Protein AF-A0A093Y1Y2-F1 (afdb_monomer)

Foldseek 3Di:
DDDPLVVLLVVLVVCLVPPVPVSLVSLVVLLVPLDDQPDPVSVVSVLSSLLVNLLSCLVVLVLVVLLVSLVVCLVSLLSYDLVSSLVSSVSSLVSCVSRPPCLVVSLVSLVVQLVSCVVSVVVVSNLVSLLVNLVSCVVVVVNVSSVVSLVVSLVVCVVVVPVVSNVSSVVD

Sequence (172 aa):
MAPVDSDRIIEAEKLVKTEPRKAEALYKDILSKTPSATNDAAVREFETALVKLGELYRDEQKTDELVNLITTSRTVLSSFAKAKTAKLVRSLLDLFHKIPNTTDTQISVTKSCIEWATSERRSFLRQNLETRLVALHMAKQSYYDALTLINSLLRELKRLDDKLVLVEVQLL

Solvent-accessible surface area (backbone atoms only — not comparable to full-atom values): 9585 Å² total; per-residue (Å²): 143,83,63,76,69,64,54,50,55,54,51,27,60,61,25,51,82,77,40,49,71,60,19,50,52,48,36,50,54,55,60,68,56,73,55,57,78,86,38,68,65,48,45,54,49,44,53,51,40,52,50,52,49,44,50,51,28,44,76,70,60,37,60,69,60,42,52,51,48,58,59,61,45,47,68,63,45,67,67,42,59,69,69,62,38,45,54,49,54,49,54,59,58,56,48,49,75,80,36,83,94,38,65,68,57,51,48,54,53,40,52,56,49,32,54,51,25,55,76,70,70,34,62,70,51,25,51,55,40,48,55,51,45,32,55,51,24,51,76,67,66,38,53,69,63,21,52,55,50,47,58,54,49,55,60,54,34,66,74,69,68,45,63,66,62,47,51,57,60,71,76,107

Mean predicted aligned error: 6.96 Å

Nearest PDB structures (foldseek):
  3txn-assembly1_A  TM=9.443E-01  e=1.035E-07  Drosophila melanogaster
  8amz-assembly1_Q  TM=8.229E-01  e=1.141E-07  Spinacia oleracea
  5ln3-assembly1_Q  TM=7.959E-01  e=4.771E-08  Homo sapiens
  6epc-assembly1_Q  TM=7.194E-01  e=9.817E-06  Rattus norvegicus
  3sf4-assembly1_A  TM=4.069E-01  e=1.272E-02  Homo sapiens

Structure (mmCI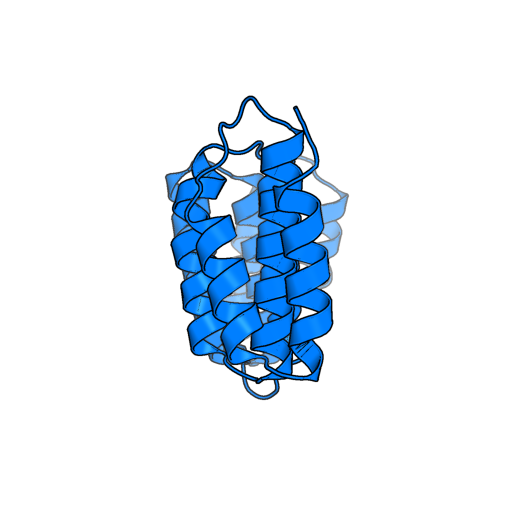F, N/CA/C/O backbone):
data_AF-A0A093Y1Y2-F1
#
_entry.id   AF-A0A093Y1Y2-F1
#
loop_
_atom_site.group_PDB
_atom_site.id
_atom_site.type_symbol
_atom_site.label_atom_id
_atom_site.label_alt_id
_atom_site.label_comp_id
_atom_site.label_asym_id
_atom_site.label_entity_id
_atom_site.label_seq_id
_atom_site.pdbx_PDB_ins_code
_atom_site.Cartn_x
_atom_site.Cartn_y
_atom_site.Cartn_z
_atom_site.occupancy
_atom_site.B_iso_or_equiv
_atom_site.auth_seq_id
_atom_site.auth_comp_id
_atom_site.auth_asym_id
_atom_site.auth_atom_id
_atom_site.pdbx_PDB_model_num
ATOM 1 N N . MET A 1 1 ? -9.334 27.771 12.808 1.00 35.66 1 MET A N 1
ATOM 2 C CA . MET A 1 1 ? -10.445 26.817 13.013 1.00 35.66 1 MET A CA 1
ATOM 3 C C . MET A 1 1 ? -9.890 25.404 12.884 1.00 35.66 1 MET A C 1
ATOM 5 O O . MET A 1 1 ? -9.822 24.887 11.784 1.00 35.66 1 MET A O 1
ATOM 9 N N . ALA A 1 2 ? -9.406 24.836 13.985 1.00 48.09 2 ALA A N 1
ATOM 10 C CA . ALA A 1 2 ? -9.042 23.424 14.148 1.00 48.09 2 ALA A CA 1
ATOM 11 C C . ALA A 1 2 ? -9.197 23.160 15.655 1.00 48.09 2 ALA A C 1
ATOM 13 O O . ALA A 1 2 ? -8.573 23.904 16.418 1.00 48.09 2 ALA A O 1
ATOM 14 N N . PRO A 1 3 ? -10.168 22.326 16.092 1.00 50.59 3 PRO A N 1
ATOM 15 C CA . PRO A 1 3 ? -9.830 20.948 16.488 1.00 50.59 3 PRO A CA 1
ATOM 16 C C . PRO A 1 3 ? -10.969 19.897 16.379 1.00 50.59 3 PRO A C 1
ATOM 18 O O . PRO A 1 3 ? -10.823 18.798 16.898 1.00 50.59 3 PRO A O 1
ATOM 21 N N . VAL A 1 4 ? -12.104 20.185 15.727 1.00 53.16 4 VAL A N 1
ATOM 22 C CA . VAL A 1 4 ? -13.319 19.341 15.851 1.00 53.16 4 VAL A CA 1
ATOM 23 C C . VAL A 1 4 ? -13.141 17.914 15.306 1.00 53.16 4 VAL A C 1
ATOM 25 O O . VAL A 1 4 ? -13.674 16.971 15.884 1.00 53.16 4 VAL A O 1
ATOM 28 N N . ASP A 1 5 ? -12.391 17.724 14.217 1.00 56.88 5 ASP A N 1
ATOM 29 C CA . ASP A 1 5 ? -12.219 16.397 13.607 1.00 56.88 5 ASP A CA 1
ATOM 30 C C . ASP A 1 5 ? -11.084 15.573 14.267 1.00 56.88 5 ASP A C 1
ATOM 32 O O . ASP A 1 5 ? -11.154 14.343 14.289 1.00 56.88 5 ASP A O 1
ATOM 36 N N . SER A 1 6 ? -10.106 16.215 14.924 1.00 63.97 6 SER A N 1
ATOM 37 C CA . SER A 1 6 ? -9.093 15.529 15.750 1.00 63.97 6 SER A CA 1
ATOM 38 C C . SER A 1 6 ? -9.716 14.884 16.994 1.00 63.97 6 SER A C 1
ATOM 40 O O . SER A 1 6 ? -9.355 13.765 17.361 1.00 63.97 6 SER A O 1
ATOM 42 N N . ASP A 1 7 ? -10.692 15.552 17.615 1.00 67.88 7 ASP A N 1
ATOM 43 C CA . ASP A 1 7 ? -11.436 15.003 18.753 1.00 67.88 7 ASP A CA 1
ATOM 44 C C . ASP A 1 7 ? -12.264 13.770 18.351 1.00 67.88 7 ASP A C 1
ATOM 46 O O . ASP A 1 7 ? -12.346 12.803 19.112 1.00 67.88 7 ASP A O 1
ATOM 50 N N . ARG A 1 8 ? -12.789 13.741 17.116 1.00 71.31 8 ARG A N 1
ATOM 51 C CA . ARG A 1 8 ? -13.536 12.592 16.573 1.00 71.31 8 ARG A CA 1
ATOM 52 C C . ARG A 1 8 ? -12.664 11.353 16.369 1.00 71.31 8 ARG A C 1
ATOM 54 O O . ARG A 1 8 ? -13.140 10.243 16.591 1.00 71.31 8 ARG A O 1
ATOM 61 N N . ILE A 1 9 ? -11.394 11.511 15.980 1.00 74.00 9 ILE A N 1
ATOM 62 C CA . ILE A 1 9 ? -10.452 10.380 15.863 1.00 74.00 9 ILE A CA 1
ATOM 63 C C . ILE A 1 9 ? -10.177 9.771 17.244 1.00 74.00 9 ILE A C 1
ATOM 65 O O . ILE A 1 9 ? -10.162 8.547 17.379 1.00 74.00 9 ILE A O 1
ATOM 69 N N . ILE A 1 10 ? -10.006 10.615 18.266 1.00 75.06 10 ILE A N 1
ATOM 70 C CA . ILE A 1 10 ? -9.775 10.187 19.654 1.00 75.06 10 ILE A CA 1
ATOM 71 C C . ILE A 1 10 ? -11.025 9.505 20.228 1.00 75.06 10 ILE A C 1
ATOM 73 O O . ILE A 1 10 ? -10.923 8.502 20.935 1.00 75.06 10 ILE A O 1
ATOM 77 N N . GLU A 1 11 ? -12.215 10.029 19.931 1.00 73.56 11 GLU A N 1
ATOM 78 C CA . GLU A 1 11 ? -13.487 9.420 20.325 1.00 73.56 11 GLU A CA 1
ATOM 79 C C . GLU A 1 11 ? -13.685 8.055 19.656 1.00 73.56 11 GLU A C 1
ATOM 81 O O . GLU A 1 11 ? -13.973 7.072 20.341 1.00 73.56 11 GLU A O 1
ATOM 86 N N . ALA A 1 12 ? -13.430 7.962 18.348 1.00 74.62 12 ALA A N 1
ATOM 87 C CA . ALA A 1 12 ? -13.464 6.698 17.624 1.00 74.62 12 ALA A CA 1
ATOM 88 C C . ALA A 1 12 ? -12.466 5.687 18.212 1.00 74.62 12 ALA A C 1
ATOM 90 O O . ALA A 1 12 ? -12.834 4.537 18.429 1.00 74.62 12 ALA A O 1
ATOM 91 N N . GLU A 1 13 ? -11.249 6.110 18.571 1.00 73.56 13 GLU A N 1
ATOM 92 C CA . GLU A 1 13 ? -10.22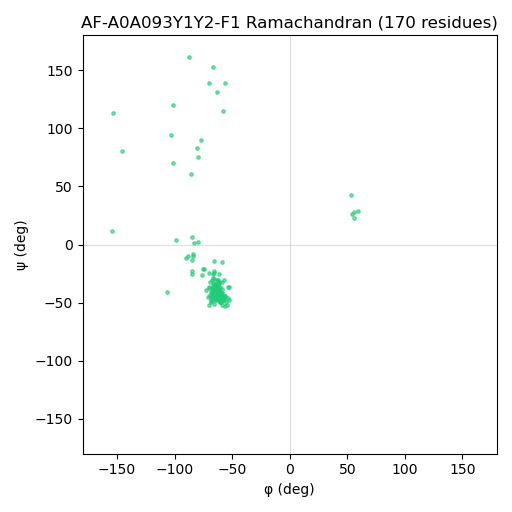4 5.237 19.159 1.00 73.56 13 GLU A CA 1
ATOM 93 C C . GLU A 1 13 ? -10.620 4.696 20.542 1.00 73.56 13 GLU A C 1
ATOM 95 O O . GLU A 1 13 ? -10.354 3.535 20.862 1.00 73.56 13 GLU A O 1
ATOM 100 N N . LYS A 1 14 ? -11.324 5.493 21.355 1.00 75.25 14 LYS A N 1
ATOM 101 C CA . LYS A 1 14 ? -11.910 5.012 22.619 1.00 75.25 14 LYS A CA 1
ATOM 102 C C . LYS A 1 14 ? -13.006 3.978 22.368 1.00 75.25 14 LYS A C 1
ATOM 104 O O . LYS A 1 14 ? -13.095 2.995 23.105 1.00 75.25 14 LYS A O 1
ATOM 109 N N . LEU A 1 15 ? -13.804 4.184 21.321 1.00 76.00 15 LEU A N 1
ATOM 110 C CA . LEU A 1 15 ? -14.897 3.295 20.935 1.00 76.00 15 LEU A CA 1
ATOM 111 C C . LEU A 1 15 ? -14.418 1.998 20.276 1.00 76.00 15 LEU A C 1
ATOM 113 O O . LEU A 1 15 ? -15.145 1.017 20.338 1.00 76.00 15 LEU A O 1
ATOM 117 N N . VAL A 1 16 ? -13.198 1.928 19.730 1.00 75.88 16 VAL A N 1
ATOM 118 C CA . VAL A 1 16 ? -12.641 0.679 19.163 1.00 75.88 16 VAL A CA 1
ATOM 119 C C . VAL A 1 16 ? -12.705 -0.482 20.164 1.00 75.88 16 VAL A C 1
ATOM 121 O O . VAL A 1 16 ? -12.974 -1.615 19.775 1.00 75.88 16 VAL A O 1
ATOM 124 N N . LYS A 1 17 ? -12.500 -0.213 21.461 1.00 72.19 17 LYS A N 1
ATOM 125 C CA . LYS A 1 17 ? -12.491 -1.251 22.507 1.00 72.19 17 LYS A CA 1
ATOM 126 C C . LYS A 1 17 ? -13.873 -1.608 23.053 1.00 72.19 17 LYS A C 1
ATOM 128 O O . LYS A 1 17 ? -14.037 -2.698 23.591 1.00 72.19 17 LYS A O 1
ATOM 133 N N . THR A 1 18 ? -14.836 -0.695 22.977 1.00 74.31 18 THR A N 1
ATOM 134 C CA . THR A 1 18 ? -16.166 -0.863 23.584 1.00 74.31 18 THR A CA 1
ATOM 135 C C . THR A 1 18 ? -17.247 -1.144 22.545 1.00 74.31 18 THR A C 1
ATOM 137 O O . THR A 1 18 ? -18.093 -2.004 22.766 1.00 74.31 18 THR A O 1
ATOM 140 N N . GLU A 1 19 ? -17.208 -0.456 21.404 1.00 80.12 19 GLU A N 1
ATOM 141 C CA . GLU A 1 19 ? -18.191 -0.524 20.323 1.00 80.12 19 GLU A CA 1
ATOM 142 C C . GLU A 1 19 ? -17.532 -0.351 18.933 1.00 80.12 19 GLU A C 1
ATOM 144 O O . GLU A 1 19 ? -17.617 0.722 18.317 1.00 80.12 19 GLU A O 1
ATOM 149 N N . PRO A 1 20 ? -16.919 -1.412 18.374 1.00 76.19 20 PRO A N 1
ATOM 150 C CA . PRO A 1 20 ? -16.141 -1.316 17.137 1.00 76.19 20 PRO A CA 1
ATOM 151 C C . PRO A 1 20 ? -16.977 -0.873 15.925 1.00 76.19 20 PRO A C 1
ATOM 153 O O . PRO A 1 20 ? -16.491 -0.134 15.075 1.00 76.19 20 PRO A O 1
ATOM 156 N N . ARG A 1 21 ? -18.274 -1.209 15.875 1.00 79.88 21 ARG A N 1
ATOM 157 C CA . ARG A 1 21 ? -19.183 -0.769 14.797 1.00 79.88 21 ARG A CA 1
ATOM 158 C C . ARG A 1 21 ? -19.427 0.743 14.784 1.00 79.88 21 ARG A C 1
ATOM 160 O O . ARG A 1 21 ? -19.559 1.327 13.711 1.00 79.88 21 ARG A O 1
ATOM 167 N N . LYS A 1 22 ? -19.495 1.385 15.957 1.00 80.31 22 LYS A N 1
ATOM 168 C CA . LYS A 1 22 ? -19.636 2.849 16.042 1.00 80.31 22 LYS A CA 1
ATOM 169 C C . LYS A 1 22 ? -18.332 3.539 15.652 1.00 80.31 22 LYS A C 1
ATOM 171 O O . LYS A 1 22 ? -18.376 4.532 14.932 1.00 80.31 22 LYS A O 1
ATOM 176 N N . ALA A 1 23 ? -17.189 2.983 16.061 1.00 79.75 23 ALA A N 1
ATOM 177 C CA . ALA A 1 23 ? -15.879 3.463 15.626 1.00 79.75 23 ALA A CA 1
ATOM 178 C C . ALA A 1 23 ? -15.721 3.364 14.096 1.00 79.75 23 ALA A C 1
ATOM 180 O O . ALA A 1 23 ? -15.302 4.328 13.461 1.00 79.75 23 ALA A O 1
ATOM 181 N N . GLU A 1 24 ? -16.140 2.247 13.492 1.00 83.75 24 GLU A N 1
ATOM 182 C CA . GLU A 1 24 ? -16.145 2.053 12.036 1.00 83.75 24 GLU A CA 1
ATOM 183 C C . GLU A 1 24 ? -16.964 3.138 11.317 1.00 83.75 24 GLU A C 1
ATOM 185 O O . GLU A 1 24 ? -16.483 3.754 10.364 1.00 83.75 24 GLU A O 1
ATOM 190 N N . ALA A 1 25 ? -18.181 3.415 11.799 1.00 83.56 25 ALA A N 1
ATOM 191 C CA . ALA A 1 25 ? -19.052 4.441 11.229 1.00 83.56 25 ALA A CA 1
ATOM 192 C C . ALA A 1 25 ? -18.445 5.850 11.336 1.00 83.56 25 ALA A C 1
ATOM 194 O O . ALA A 1 25 ? -18.506 6.613 10.374 1.00 83.56 25 ALA A O 1
ATOM 195 N N . LEU A 1 26 ? -17.813 6.180 12.468 1.00 81.81 26 LEU A N 1
ATOM 196 C CA . LEU A 1 26 ? -17.129 7.462 12.661 1.00 81.81 26 LEU A CA 1
ATOM 197 C C . LEU A 1 26 ? -15.928 7.618 11.725 1.00 81.81 26 LEU A C 1
ATOM 199 O O . LEU A 1 26 ? -15.766 8.671 11.110 1.00 81.81 26 LEU A O 1
ATOM 203 N N . TYR A 1 27 ? -15.109 6.577 11.559 1.00 83.38 27 TYR A N 1
ATOM 204 C CA . TYR A 1 27 ? -14.004 6.630 10.603 1.00 83.38 27 TYR A CA 1
ATOM 205 C C . TYR A 1 27 ? -14.505 6.753 9.163 1.00 83.38 27 TYR A C 1
ATOM 207 O O . TYR A 1 27 ? -13.953 7.542 8.400 1.00 83.38 27 TYR A O 1
ATOM 215 N N . LYS A 1 28 ? -15.576 6.042 8.789 1.00 84.12 28 LYS A N 1
ATOM 216 C CA . LYS A 1 28 ? -16.212 6.197 7.470 1.00 84.12 28 LYS A CA 1
ATOM 217 C C . LYS A 1 28 ? -16.754 7.616 7.252 1.00 84.12 28 LYS A C 1
ATOM 219 O O . LYS A 1 28 ? -16.567 8.152 6.162 1.00 84.12 28 LYS A O 1
ATOM 224 N N . ASP A 1 29 ? -17.345 8.247 8.271 1.00 83.19 29 ASP A N 1
ATOM 225 C CA . ASP A 1 29 ? -17.793 9.650 8.207 1.00 83.19 29 ASP A CA 1
ATOM 226 C C . ASP A 1 29 ? -16.615 10.599 7.952 1.00 83.19 29 ASP A C 1
ATOM 228 O O . ASP A 1 29 ? -16.671 11.433 7.048 1.00 83.19 29 ASP A O 1
ATOM 232 N N . ILE A 1 30 ? -15.503 10.420 8.671 1.00 81.00 30 ILE A N 1
ATOM 233 C CA . ILE A 1 30 ? -14.288 11.227 8.479 1.00 81.00 30 ILE A CA 1
ATOM 234 C C . ILE A 1 30 ? -13.720 11.029 7.067 1.00 81.00 30 ILE A C 1
ATOM 236 O O . ILE A 1 30 ? -13.380 12.003 6.402 1.00 81.00 30 ILE A O 1
ATOM 240 N N . LEU A 1 31 ? -13.664 9.788 6.576 1.00 82.00 31 LEU A N 1
ATOM 241 C CA . LEU A 1 31 ? -13.150 9.477 5.238 1.00 82.00 31 LEU A CA 1
ATOM 242 C C . LEU A 1 31 ? -14.073 9.955 4.107 1.00 82.00 31 LEU A C 1
ATOM 244 O O . LEU A 1 31 ? -13.600 10.192 2.997 1.00 82.00 31 LEU A O 1
ATOM 248 N N . SER A 1 32 ? -15.373 10.123 4.368 1.00 78.88 32 SER A N 1
ATOM 249 C CA . SER A 1 32 ? -16.320 10.673 3.388 1.00 78.88 32 SER A CA 1
ATOM 250 C C . SER A 1 32 ? -16.033 12.145 3.066 1.00 78.88 32 SER A C 1
ATOM 252 O O . SER A 1 32 ? -16.262 12.606 1.944 1.00 78.88 32 SER A O 1
ATOM 254 N N . LYS A 1 33 ? -15.453 12.879 4.023 1.00 77.00 33 LYS A N 1
ATOM 255 C CA . LYS A 1 33 ? -14.984 14.246 3.821 1.00 77.00 33 LYS A CA 1
ATOM 256 C C . LYS A 1 33 ? -13.661 14.192 3.063 1.00 77.00 33 LYS A C 1
ATOM 258 O O . LYS A 1 33 ? -12.591 14.125 3.658 1.00 77.00 33 LYS A O 1
ATOM 263 N N . THR A 1 34 ? -13.731 14.213 1.732 1.00 69.19 34 THR A N 1
ATOM 264 C CA . THR A 1 34 ? -12.528 14.263 0.887 1.00 69.19 34 THR A CA 1
ATOM 265 C C . THR A 1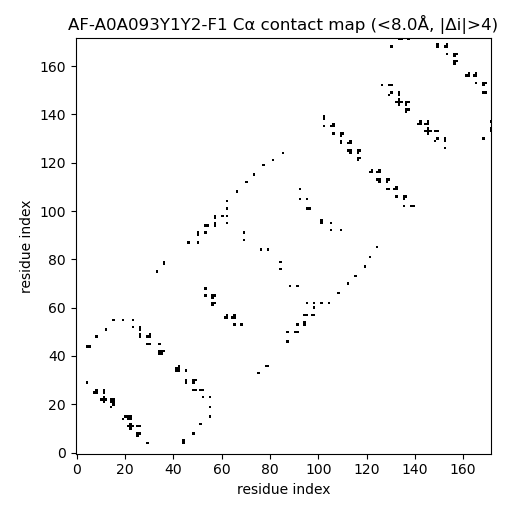 34 ? -11.720 15.516 1.247 1.00 69.19 34 THR A C 1
ATOM 267 O O . THR A 1 34 ? -12.217 16.630 1.049 1.00 69.19 34 THR A O 1
ATOM 270 N N . PRO A 1 35 ? -10.498 15.382 1.790 1.00 74.25 35 PRO A N 1
ATOM 271 C CA . PRO A 1 35 ? -9.705 16.542 2.154 1.00 74.25 35 PRO A CA 1
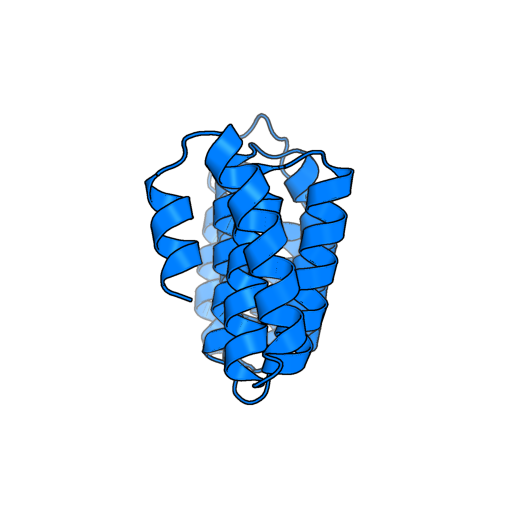ATOM 272 C C . PRO A 1 35 ? -9.240 17.258 0.886 1.00 74.25 35 PRO A C 1
ATOM 274 O O . PRO A 1 35 ? -8.818 16.632 -0.088 1.00 74.25 35 PRO A O 1
ATOM 277 N N . SER A 1 36 ? -9.277 18.590 0.904 1.00 69.81 36 SER A N 1
ATOM 278 C CA . SER A 1 36 ? -8.600 19.370 -0.132 1.00 69.81 36 SER A CA 1
ATOM 279 C C . SER A 1 36 ? -7.098 19.102 -0.048 1.00 69.81 36 SER A C 1
ATOM 281 O O . SER A 1 36 ? -6.511 19.239 1.027 1.00 69.81 36 SER A O 1
ATOM 283 N N . ALA A 1 37 ? -6.460 18.794 -1.180 1.00 65.69 37 ALA A N 1
ATOM 284 C CA . ALA A 1 37 ? -5.019 18.528 -1.260 1.00 65.69 37 ALA A CA 1
ATOM 285 C C . ALA A 1 37 ? -4.141 19.703 -0.770 1.00 65.69 37 ALA A C 1
ATOM 287 O O . ALA A 1 37 ? -2.952 19.525 -0.517 1.00 65.69 37 ALA A O 1
ATOM 288 N N . THR A 1 38 ? -4.722 20.898 -0.622 1.00 66.81 38 THR A N 1
ATOM 289 C CA . THR A 1 38 ? -4.069 22.109 -0.102 1.00 66.81 38 THR A CA 1
ATOM 290 C C . THR A 1 38 ? -4.075 22.222 1.425 1.00 66.81 38 THR A C 1
ATOM 292 O O . THR A 1 38 ? -3.354 23.055 1.969 1.00 66.81 38 THR A O 1
ATOM 295 N N . ASN A 1 39 ? -4.871 21.412 2.131 1.00 79.44 39 ASN A N 1
ATOM 296 C CA . ASN A 1 39 ? -4.959 21.445 3.587 1.00 79.44 39 ASN A CA 1
ATOM 297 C C . ASN A 1 39 ? -4.174 20.279 4.200 1.00 79.44 39 ASN A C 1
ATOM 299 O O . ASN A 1 39 ? -4.699 19.181 4.387 1.00 79.44 39 ASN A O 1
ATOM 303 N N . ASP A 1 40 ? -2.915 20.538 4.552 1.00 78.56 40 ASP A N 1
ATOM 304 C CA . ASP A 1 40 ? -2.024 19.541 5.154 1.00 78.56 40 ASP A CA 1
ATOM 305 C C . ASP A 1 40 ? -2.575 18.931 6.454 1.00 78.56 40 ASP A C 1
ATOM 307 O O . ASP A 1 40 ? -2.294 17.766 6.737 1.00 78.56 40 ASP A O 1
ATOM 311 N N . ALA A 1 41 ? -3.361 19.681 7.236 1.00 80.62 41 ALA A N 1
ATOM 312 C CA . ALA A 1 41 ? -3.990 19.158 8.448 1.00 80.62 41 ALA A CA 1
ATOM 313 C C . ALA A 1 41 ? -5.068 18.123 8.100 1.00 80.62 41 ALA A C 1
ATOM 315 O O . ALA A 1 41 ? -5.011 16.999 8.591 1.00 80.62 41 ALA A O 1
ATOM 316 N N . ALA A 1 42 ? -5.960 18.451 7.163 1.00 80.00 42 ALA A N 1
ATOM 317 C CA . ALA A 1 42 ? -7.010 17.537 6.712 1.00 80.00 42 ALA A CA 1
ATOM 318 C C . ALA A 1 42 ? -6.439 16.281 6.027 1.00 80.00 42 ALA A C 1
ATOM 320 O O . ALA A 1 42 ? -6.963 15.184 6.194 1.00 80.00 42 ALA A O 1
ATOM 321 N N . VAL A 1 43 ? -5.326 16.414 5.292 1.00 82.38 43 VAL A N 1
ATOM 322 C CA . VAL A 1 43 ? -4.610 15.265 4.712 1.00 82.38 43 VAL A CA 1
ATOM 323 C C . VAL A 1 43 ? -4.062 14.346 5.808 1.00 82.38 43 VAL A C 1
ATOM 325 O O . VAL A 1 43 ? -4.247 13.136 5.725 1.00 82.38 43 VAL A O 1
ATOM 328 N N . ARG A 1 44 ? -3.426 14.893 6.854 1.00 83.38 44 ARG A N 1
ATOM 329 C CA . ARG A 1 44 ? -2.909 14.094 7.984 1.00 83.38 44 ARG A CA 1
ATOM 330 C C . ARG A 1 44 ? -4.024 13.424 8.785 1.00 83.38 44 ARG A C 1
ATOM 332 O O . ARG A 1 44 ? -3.863 12.289 9.233 1.00 83.38 44 ARG A O 1
ATOM 339 N N . GLU A 1 45 ? -5.143 14.112 8.969 1.00 82.50 45 GLU A N 1
ATOM 340 C CA . GLU A 1 45 ? -6.328 13.563 9.631 1.00 82.50 45 GLU A CA 1
ATOM 341 C C . GLU A 1 45 ? -6.910 12.398 8.829 1.00 82.50 45 GLU A C 1
ATOM 343 O O . GLU A 1 45 ? -7.119 11.322 9.386 1.00 82.50 45 GLU A O 1
ATOM 348 N N . PHE A 1 46 ? -7.072 12.567 7.513 1.00 86.81 46 PHE A N 1
ATOM 349 C CA . PHE A 1 46 ? -7.513 11.499 6.618 1.00 86.81 46 PHE A CA 1
ATOM 350 C C . PHE A 1 46 ? -6.556 10.302 6.640 1.00 86.81 46 PHE A C 1
ATOM 352 O O . PHE A 1 46 ? -7.001 9.164 6.759 1.00 86.81 46 PHE A O 1
ATOM 359 N N . GLU A 1 47 ? -5.241 10.537 6.577 1.00 87.75 47 GLU A N 1
ATOM 360 C CA . GLU A 1 47 ? -4.224 9.483 6.696 1.00 87.75 47 GLU A CA 1
ATOM 361 C C . GLU A 1 47 ? -4.363 8.715 8.016 1.00 87.75 47 GLU A C 1
ATOM 363 O O . GLU A 1 47 ? -4.354 7.483 8.024 1.00 87.75 47 GLU A O 1
ATOM 368 N N . THR A 1 48 ? -4.536 9.433 9.127 1.00 87.75 48 THR A N 1
ATOM 369 C CA . THR A 1 48 ? -4.681 8.834 10.459 1.00 87.75 48 THR A CA 1
ATOM 370 C C . THR A 1 48 ? -5.966 8.017 10.554 1.00 87.75 48 THR A C 1
ATOM 372 O O . THR A 1 48 ? -5.921 6.861 10.971 1.00 87.75 48 THR A O 1
ATOM 375 N N . ALA A 1 49 ? -7.096 8.573 10.115 1.00 87.94 49 ALA A N 1
ATOM 376 C CA . ALA A 1 49 ? -8.382 7.883 10.101 1.00 87.94 49 ALA A CA 1
ATOM 377 C C . ALA A 1 49 ? -8.346 6.630 9.214 1.00 87.94 49 ALA A C 1
ATOM 379 O O . ALA A 1 49 ? -8.845 5.580 9.615 1.00 87.94 49 ALA A O 1
ATOM 380 N N . LEU A 1 50 ? -7.705 6.710 8.043 1.00 89.75 50 LEU A N 1
ATOM 381 C CA . LEU A 1 50 ? -7.591 5.589 7.114 1.00 89.75 50 LEU A CA 1
ATOM 382 C C . LEU A 1 50 ? -6.766 4.445 7.707 1.00 89.75 50 LEU A C 1
ATOM 384 O O . LEU A 1 50 ? -7.174 3.287 7.626 1.00 89.75 50 LEU A O 1
ATOM 388 N N . VAL A 1 51 ? -5.625 4.762 8.327 1.00 90.88 51 VAL A N 1
ATOM 389 C CA . VAL A 1 51 ? -4.795 3.756 9.001 1.00 90.88 51 VAL A CA 1
ATOM 390 C C . VAL A 1 51 ? -5.557 3.142 10.168 1.00 90.88 51 VAL A C 1
ATOM 392 O O . VAL A 1 51 ? -5.628 1.922 10.239 1.00 90.88 51 VAL A O 1
ATOM 395 N N . LYS A 1 52 ? -6.181 3.951 11.033 1.00 89.25 52 LYS A N 1
ATOM 396 C CA . LYS A 1 52 ? -6.931 3.461 12.200 1.00 89.25 52 LYS A CA 1
ATOM 397 C C . LYS A 1 52 ? -8.109 2.568 11.815 1.00 89.25 52 LYS A C 1
ATOM 399 O O . LYS A 1 52 ? -8.299 1.525 12.434 1.00 89.25 52 LYS A O 1
ATOM 404 N N . LEU A 1 53 ? -8.846 2.915 10.760 1.00 88.94 53 LEU A N 1
ATOM 405 C CA . LEU A 1 53 ? -9.901 2.052 10.227 1.00 88.94 53 LEU A CA 1
ATOM 406 C C . LEU A 1 53 ? -9.334 0.739 9.672 1.00 88.94 53 LEU A C 1
ATOM 408 O O . LEU A 1 53 ? -9.903 -0.326 9.894 1.00 88.94 53 LEU A O 1
ATOM 412 N N . GLY A 1 54 ? -8.184 0.795 8.997 1.00 89.94 54 GLY A N 1
ATOM 413 C CA . GLY A 1 54 ? -7.478 -0.408 8.569 1.00 89.94 54 GLY A CA 1
ATOM 414 C C . GLY A 1 54 ? -7.034 -1.287 9.746 1.00 89.94 54 GLY A C 1
ATOM 415 O O . GLY A 1 54 ? -7.150 -2.509 9.674 1.00 89.94 54 GLY A O 1
ATOM 416 N N . GLU A 1 55 ? -6.545 -0.689 10.837 1.00 89.62 55 GLU A N 1
ATOM 417 C CA . GLU A 1 55 ? -6.184 -1.415 12.062 1.00 89.62 55 GLU A CA 1
ATOM 418 C C . GLU A 1 55 ? -7.399 -2.084 12.705 1.00 89.62 55 GLU A C 1
ATOM 420 O O . GLU A 1 55 ? -7.299 -3.238 13.113 1.00 89.62 55 GLU A O 1
ATOM 425 N N . LEU A 1 56 ? -8.549 -1.405 12.723 1.00 87.88 56 LEU A N 1
ATOM 426 C CA . LEU A 1 56 ? -9.806 -1.975 13.200 1.00 87.88 56 LEU A CA 1
ATOM 427 C C . LEU A 1 56 ? -10.204 -3.212 12.379 1.00 87.88 56 LEU A C 1
ATOM 429 O O . LEU A 1 56 ? -10.472 -4.266 12.950 1.00 87.88 56 LEU A O 1
ATOM 433 N N . TYR A 1 57 ? -10.178 -3.126 11.045 1.00 88.56 57 TYR A N 1
ATOM 434 C CA . TYR A 1 57 ? -10.491 -4.274 10.184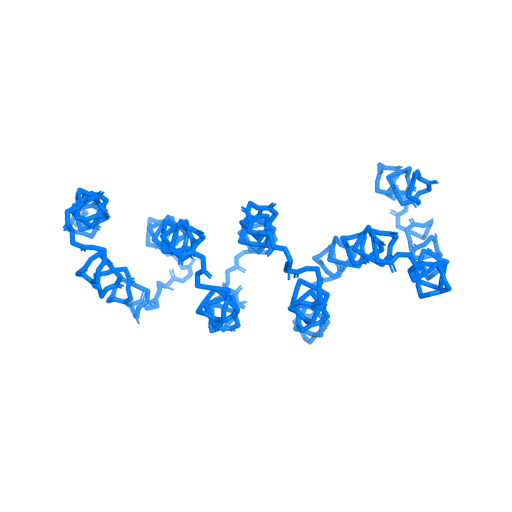 1.00 88.56 57 TYR A CA 1
ATOM 435 C C . TYR A 1 57 ? -9.497 -5.421 10.321 1.00 88.56 57 TYR A C 1
ATOM 437 O O . TYR A 1 57 ? -9.889 -6.584 10.246 1.00 88.56 57 TYR A O 1
ATOM 445 N N . ARG A 1 58 ? -8.220 -5.109 10.545 1.00 87.81 58 ARG A N 1
ATOM 446 C CA . ARG A 1 58 ? -7.194 -6.106 10.851 1.00 87.81 58 ARG A CA 1
ATOM 447 C C . ARG A 1 58 ? -7.510 -6.845 12.148 1.00 87.81 58 ARG A C 1
ATOM 449 O O . ARG A 1 58 ? -7.431 -8.070 12.166 1.00 87.81 58 ARG A O 1
ATOM 456 N N . ASP A 1 59 ? -7.854 -6.116 13.205 1.00 87.06 59 ASP A N 1
ATOM 457 C CA . ASP A 1 59 ? -8.119 -6.690 14.527 1.00 87.06 59 ASP A CA 1
ATOM 458 C C . ASP A 1 59 ? -9.413 -7.524 14.529 1.00 87.06 59 ASP A C 1
ATOM 460 O O . ASP A 1 59 ? -9.476 -8.566 15.177 1.00 87.06 59 ASP A O 1
ATOM 464 N N . GLU A 1 60 ? -10.406 -7.138 13.723 1.00 85.56 60 GLU A N 1
ATOM 465 C CA . GLU A 1 60 ? -11.626 -7.922 13.473 1.00 85.56 60 GLU A CA 1
ATOM 466 C C . GLU A 1 60 ? -11.464 -9.010 12.390 1.00 85.56 60 GLU A C 1
ATOM 468 O O . GLU A 1 60 ? -12.429 -9.701 12.067 1.00 85.56 60 GLU A O 1
ATOM 473 N N . GLN A 1 61 ? -10.270 -9.163 11.802 1.00 85.69 61 GLN A N 1
ATOM 474 C CA . GLN A 1 61 ? -9.968 -10.088 10.695 1.00 85.69 61 GLN A CA 1
ATOM 475 C C . GLN A 1 61 ? -10.880 -9.935 9.456 1.00 85.69 61 GLN A C 1
ATOM 477 O O . GLN A 1 61 ? -11.045 -10.864 8.660 1.00 85.69 61 GLN A O 1
ATOM 482 N N . LYS A 1 62 ? -11.440 -8.741 9.240 1.00 87.06 62 LYS A N 1
ATOM 483 C CA . LYS A 1 62 ? -12.285 -8.400 8.087 1.00 87.06 62 LYS A CA 1
ATOM 484 C C . LYS A 1 62 ? -11.430 -8.099 6.854 1.00 87.06 62 LYS A C 1
ATOM 486 O O . LYS A 1 62 ? -11.248 -6.949 6.456 1.00 87.06 62 LYS A O 1
ATOM 491 N N . THR A 1 63 ? -10.900 -9.155 6.244 1.00 88.94 63 THR A N 1
ATOM 492 C CA . THR A 1 63 ? -10.009 -9.050 5.077 1.00 88.94 63 THR A CA 1
ATOM 493 C C . THR A 1 63 ? -10.677 -8.314 3.909 1.00 88.94 63 THR A C 1
ATOM 495 O O . THR A 1 63 ? -10.072 -7.402 3.351 1.00 88.94 63 THR A O 1
ATOM 498 N N . ASP A 1 64 ? -11.929 -8.644 3.581 1.00 88.69 64 ASP A N 1
ATOM 499 C CA . ASP A 1 64 ? -12.643 -8.054 2.438 1.00 88.69 64 ASP A CA 1
ATOM 500 C C . ASP A 1 64 ? -12.927 -6.556 2.623 1.00 88.69 64 ASP A C 1
ATOM 502 O O . ASP A 1 64 ? -12.760 -5.763 1.696 1.00 88.69 64 ASP A O 1
ATOM 506 N N . GLU A 1 65 ? -13.269 -6.132 3.843 1.00 89.31 65 GLU A N 1
ATOM 507 C CA . GLU A 1 65 ? -13.458 -4.711 4.159 1.00 89.31 65 GLU A CA 1
ATOM 508 C C . GLU A 1 65 ? -12.148 -3.927 4.035 1.00 89.31 65 GLU A C 1
ATOM 510 O O . GLU A 1 65 ? -12.139 -2.803 3.529 1.00 89.31 65 GLU A O 1
ATOM 515 N N . LEU A 1 66 ? -11.017 -4.531 4.418 1.00 89.81 66 LEU A N 1
ATOM 516 C CA . LEU A 1 66 ? -9.701 -3.924 4.229 1.00 89.81 66 LEU A CA 1
ATOM 517 C C . LEU A 1 66 ? -9.342 -3.798 2.737 1.00 89.81 66 LEU A C 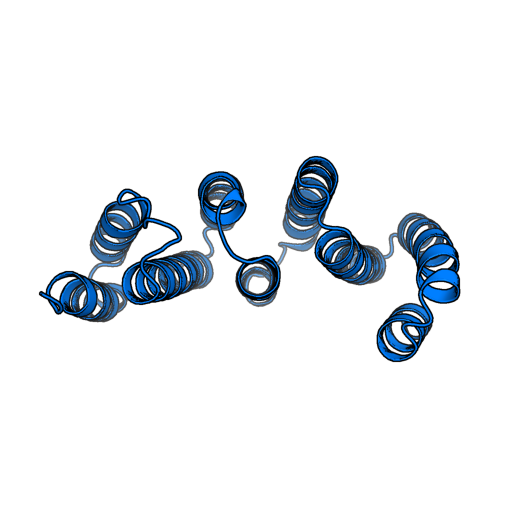1
ATOM 519 O O . LEU A 1 66 ? -8.798 -2.771 2.322 1.00 89.81 66 LEU A O 1
ATOM 523 N N . VAL A 1 67 ? -9.695 -4.788 1.907 1.00 91.25 67 VAL A N 1
ATOM 524 C CA . VAL A 1 67 ? -9.557 -4.699 0.440 1.00 91.25 67 VAL A CA 1
ATOM 525 C C . VAL A 1 67 ? -10.391 -3.551 -0.128 1.00 91.25 67 VAL A C 1
ATOM 527 O O . VAL A 1 67 ? -9.883 -2.736 -0.910 1.00 91.25 67 VAL A O 1
ATOM 530 N N . ASN A 1 68 ? -11.655 -3.458 0.283 1.00 91.12 68 ASN A N 1
ATOM 531 C CA . ASN A 1 68 ? -12.565 -2.402 -0.154 1.00 91.12 68 ASN A CA 1
ATOM 532 C C . ASN A 1 68 ? -12.065 -1.018 0.273 1.00 91.12 68 ASN A C 1
ATOM 534 O O . ASN A 1 68 ? -12.107 -0.073 -0.520 1.00 91.12 68 ASN A O 1
ATOM 538 N N . LEU A 1 69 ? -11.518 -0.904 1.484 1.00 90.56 69 LEU A N 1
ATOM 539 C CA . LEU A 1 69 ? -10.934 0.330 2.000 1.00 90.56 69 LEU A CA 1
ATOM 540 C C . LEU A 1 69 ? -9.743 0.797 1.156 1.00 90.56 69 LEU A C 1
ATOM 542 O O . LEU A 1 69 ? -9.673 1.963 0.757 1.00 90.56 69 LEU A O 1
ATOM 546 N N . ILE A 1 70 ? -8.818 -0.113 0.838 1.00 90.88 70 ILE A N 1
ATOM 547 C CA . ILE A 1 70 ? -7.660 0.194 -0.011 1.00 90.88 70 ILE A CA 1
ATOM 548 C C . ILE A 1 70 ? -8.122 0.605 -1.406 1.00 90.88 70 ILE A C 1
ATOM 550 O O . ILE A 1 70 ? -7.606 1.568 -1.960 1.00 90.88 70 ILE A O 1
ATOM 554 N N . THR A 1 71 ? -9.107 -0.085 -1.972 1.00 89.56 71 THR A N 1
ATOM 555 C CA . THR A 1 71 ? -9.589 0.199 -3.329 1.00 89.56 71 THR A CA 1
ATOM 556 C C . THR A 1 71 ? -10.292 1.554 -3.407 1.00 89.56 71 THR A C 1
ATOM 558 O O . THR A 1 71 ? -9.981 2.350 -4.289 1.00 89.56 71 THR A O 1
ATOM 561 N N . THR A 1 72 ? -11.169 1.859 -2.449 1.00 88.62 72 THR A N 1
ATOM 562 C CA . THR A 1 72 ? -11.934 3.118 -2.418 1.00 88.62 72 THR A CA 1
ATOM 563 C C . THR A 1 72 ? -11.039 4.320 -2.110 1.00 88.62 72 THR A C 1
ATOM 565 O O . THR A 1 72 ? -11.200 5.393 -2.690 1.00 88.62 72 THR A O 1
ATOM 568 N N . SER A 1 73 ? -10.041 4.150 -1.236 1.00 88.06 73 SER A N 1
ATOM 569 C CA . SER A 1 73 ? -9.125 5.240 -0.879 1.00 88.06 73 SER A CA 1
ATOM 570 C C . SER A 1 73 ? -8.230 5.691 -2.040 1.00 88.06 73 SER A C 1
ATOM 572 O O . SER A 1 73 ? -7.854 6.862 -2.083 1.00 88.06 73 SER A O 1
ATOM 574 N N . ARG A 1 74 ? -7.944 4.833 -3.034 1.00 87.75 74 ARG A N 1
ATOM 575 C CA . ARG A 1 74 ? -7.127 5.182 -4.219 1.00 87.75 74 ARG A CA 1
ATOM 576 C C . ARG A 1 74 ? -7.635 6.417 -4.963 1.00 87.75 74 ARG A C 1
ATOM 578 O O . ARG A 1 74 ? -6.819 7.217 -5.421 1.00 87.75 74 ARG A O 1
ATOM 585 N N . THR A 1 75 ? -8.951 6.614 -5.049 1.00 86.50 75 THR A N 1
ATOM 586 C CA . THR A 1 75 ? -9.546 7.786 -5.711 1.00 86.50 75 THR A CA 1
ATOM 587 C C . THR A 1 75 ? -9.111 9.085 -5.034 1.00 86.50 75 THR A C 1
ATOM 589 O O . THR A 1 75 ? -8.644 10.005 -5.700 1.00 86.50 75 THR A O 1
ATOM 592 N N . VAL A 1 76 ? -9.159 9.134 -3.701 1.00 85.81 76 VAL A N 1
ATOM 593 C CA . VAL A 1 76 ? -8.716 10.297 -2.916 1.00 85.81 76 VAL A CA 1
ATOM 594 C C . VAL A 1 76 ? -7.194 10.447 -2.999 1.00 85.81 76 VAL A C 1
ATOM 596 O O . VAL A 1 76 ? -6.679 11.528 -3.289 1.00 85.81 76 VAL A O 1
ATOM 599 N N . LEU A 1 77 ? -6.461 9.340 -2.857 1.00 85.62 77 LEU A N 1
ATOM 600 C CA . LEU A 1 77 ? -4.995 9.313 -2.901 1.00 85.62 77 LEU A CA 1
ATOM 601 C C . LEU A 1 77 ? -4.399 9.681 -4.267 1.00 85.62 77 LEU A C 1
ATOM 603 O O . LEU A 1 77 ? -3.203 9.974 -4.369 1.00 85.62 77 LEU A O 1
ATOM 607 N N . SER A 1 78 ? -5.207 9.694 -5.326 1.00 86.00 78 SER A N 1
ATOM 608 C CA . SER A 1 78 ? -4.784 10.169 -6.647 1.00 86.00 78 SER A CA 1
ATOM 609 C C . SER A 1 78 ? -4.468 11.675 -6.625 1.00 86.00 78 SER A C 1
ATOM 611 O O . SER A 1 78 ? -3.528 12.113 -7.285 1.00 86.00 78 SER A O 1
ATOM 613 N N . SER A 1 79 ? -5.140 12.440 -5.755 1.00 85.38 79 SER A N 1
ATOM 614 C CA . SER A 1 79 ? -4.900 13.878 -5.544 1.00 85.38 79 SER A CA 1
ATOM 615 C C . SER A 1 79 ? -3.763 14.208 -4.563 1.00 85.38 79 SER A C 1
ATOM 617 O O . SER A 1 79 ? -3.361 15.365 -4.445 1.00 85.38 79 SER A O 1
ATOM 619 N N . PHE A 1 80 ? -3.231 13.212 -3.847 1.00 85.00 80 PHE A N 1
ATOM 620 C CA . PHE A 1 80 ? -2.211 13.419 -2.817 1.00 85.00 80 PHE A CA 1
ATOM 621 C C . PHE A 1 80 ? -0.793 13.403 -3.394 1.00 85.00 80 PHE A C 1
ATOM 623 O O . PHE A 1 80 ? -0.516 12.849 -4.461 1.00 85.00 80 PHE A O 1
ATOM 630 N N . ALA A 1 81 ? 0.154 13.955 -2.630 1.00 87.19 81 ALA A N 1
ATOM 631 C CA . ALA A 1 81 ? 1.572 13.868 -2.954 1.00 87.19 81 ALA A CA 1
ATOM 632 C C . ALA A 1 81 ? 2.028 12.402 -3.099 1.00 87.19 81 ALA A C 1
ATOM 634 O O . ALA A 1 81 ? 1.676 11.531 -2.293 1.00 87.19 81 ALA A O 1
ATOM 635 N N . LYS A 1 82 ? 2.873 12.136 -4.105 1.00 87.12 82 LYS A N 1
ATOM 636 C CA . LYS A 1 82 ? 3.335 10.780 -4.457 1.00 87.12 82 LYS A CA 1
ATOM 637 C C . LYS A 1 82 ? 3.995 10.052 -3.280 1.00 87.12 82 LYS A C 1
ATOM 639 O O . LYS A 1 82 ? 3.674 8.895 -3.027 1.00 87.12 82 LYS A O 1
ATOM 644 N N . ALA A 1 83 ? 4.867 10.737 -2.535 1.00 86.06 83 ALA A N 1
ATOM 645 C CA . ALA A 1 83 ? 5.581 10.157 -1.396 1.00 86.06 83 ALA A CA 1
ATOM 646 C C . ALA A 1 83 ? 4.640 9.758 -0.244 1.00 86.06 83 ALA A C 1
ATOM 648 O O . ALA A 1 83 ? 4.734 8.644 0.270 1.00 86.06 83 ALA A O 1
ATOM 649 N N . LYS A 1 84 ? 3.694 10.640 0.119 1.00 85.19 84 LYS A N 1
ATOM 650 C CA . LYS A 1 84 ? 2.686 10.365 1.157 1.00 85.19 84 LYS A CA 1
ATOM 651 C C . LYS A 1 84 ? 1.817 9.172 0.767 1.00 85.19 84 LYS A C 1
ATOM 653 O O . LYS A 1 84 ? 1.653 8.239 1.547 1.00 85.19 84 LYS A O 1
ATOM 658 N N . THR A 1 85 ? 1.364 9.153 -0.486 1.00 88.31 85 THR A N 1
ATOM 659 C CA . THR A 1 85 ? 0.560 8.047 -1.007 1.00 88.31 85 THR A CA 1
ATOM 660 C C . THR A 1 85 ? 1.303 6.717 -0.957 1.00 88.31 85 THR A C 1
ATOM 662 O O . THR A 1 85 ? 0.745 5.726 -0.496 1.00 88.31 85 THR A O 1
ATOM 665 N N . ALA A 1 86 ? 2.563 6.682 -1.400 1.00 88.38 86 ALA A N 1
ATOM 666 C CA . ALA A 1 86 ? 3.349 5.454 -1.385 1.00 88.38 86 ALA A CA 1
ATOM 667 C C . ALA A 1 86 ? 3.517 4.902 0.037 1.00 88.38 86 ALA A C 1
ATOM 669 O O . ALA A 1 86 ? 3.321 3.708 0.262 1.00 88.38 86 ALA A O 1
ATOM 670 N N . LYS A 1 87 ? 3.793 5.781 1.011 1.00 90.38 87 LYS A N 1
ATOM 671 C CA . LYS A 1 87 ? 3.883 5.407 2.427 1.00 90.38 87 LYS A CA 1
ATOM 672 C C . LYS A 1 87 ? 2.558 4.854 2.958 1.00 90.38 87 LYS A C 1
ATOM 674 O O . LYS A 1 87 ? 2.559 3.841 3.652 1.00 90.38 87 LYS A O 1
ATOM 679 N N . LEU A 1 88 ? 1.441 5.495 2.622 1.00 90.62 88 LEU A N 1
ATOM 680 C CA . LEU A 1 88 ? 0.122 5.099 3.107 1.00 90.62 88 LEU A CA 1
ATOM 681 C C . LEU A 1 88 ? -0.332 3.759 2.520 1.00 90.62 88 LEU A C 1
ATOM 683 O O . LEU A 1 88 ? -0.740 2.878 3.268 1.00 90.62 88 LEU A O 1
ATOM 687 N N . VAL A 1 89 ? -0.195 3.575 1.204 1.00 91.75 89 VAL A N 1
ATOM 688 C CA . VAL A 1 89 ? -0.523 2.309 0.525 1.00 91.75 89 VAL A CA 1
ATOM 689 C C . VAL A 1 89 ? 0.308 1.165 1.103 1.00 91.75 89 VAL A C 1
ATOM 691 O O . VAL A 1 89 ? -0.241 0.106 1.395 1.00 91.75 89 VAL A O 1
ATOM 694 N N . ARG A 1 90 ? 1.610 1.382 1.335 1.00 90.50 90 ARG A N 1
ATOM 695 C CA . ARG A 1 90 ? 2.480 0.385 1.973 1.00 90.50 90 ARG A CA 1
ATOM 696 C C . ARG A 1 90 ? 1.999 0.034 3.381 1.00 90.50 90 ARG A C 1
ATOM 698 O O . ARG A 1 90 ? 1.813 -1.142 3.666 1.00 90.50 90 ARG A O 1
ATOM 705 N N . SER A 1 91 ? 1.726 1.044 4.208 1.00 91.44 91 SER A N 1
ATOM 706 C CA . SER A 1 91 ? 1.212 0.861 5.572 1.00 91.44 91 SER A CA 1
ATOM 707 C C . SER A 1 91 ? -0.081 0.040 5.591 1.00 91.44 91 SER A C 1
ATOM 709 O O . SER A 1 91 ? -0.206 -0.891 6.379 1.00 91.44 91 SER A O 1
ATOM 711 N N . LEU A 1 92 ? -1.022 0.328 4.684 1.00 91.31 92 LEU A N 1
ATOM 712 C CA . LEU A 1 92 ? -2.281 -0.414 4.583 1.00 91.31 92 LEU A CA 1
ATOM 713 C C . LEU A 1 92 ? -2.076 -1.863 4.140 1.00 91.31 92 LEU A C 1
ATOM 715 O O . LEU A 1 92 ? -2.691 -2.765 4.701 1.00 91.31 92 LEU A O 1
ATOM 719 N N . LEU A 1 93 ? -1.197 -2.104 3.164 1.00 91.44 93 LEU A N 1
ATOM 720 C CA . LEU A 1 93 ? -0.869 -3.464 2.741 1.00 91.44 93 LEU A CA 1
ATOM 721 C C . LEU A 1 93 ? -0.160 -4.245 3.858 1.00 91.44 93 LEU A C 1
ATOM 723 O O . LEU A 1 93 ? -0.377 -5.447 4.006 1.00 91.44 93 LEU A O 1
ATOM 727 N N . ASP A 1 94 ? 0.651 -3.580 4.682 1.00 91.25 94 ASP A N 1
ATOM 728 C CA . ASP A 1 94 ? 1.347 -4.217 5.800 1.00 91.25 94 ASP A CA 1
ATOM 729 C C . ASP A 1 94 ? 0.400 -4.736 6.891 1.00 91.25 94 ASP A C 1
ATOM 731 O O . ASP A 1 94 ? 0.752 -5.687 7.593 1.00 91.25 94 ASP A O 1
ATOM 735 N N . LEU A 1 95 ? -0.818 -4.193 6.989 1.00 90.06 95 LEU A N 1
ATOM 736 C CA . LEU A 1 95 ? -1.837 -4.666 7.929 1.00 90.06 95 LEU A CA 1
ATOM 737 C C . LEU A 1 95 ? -2.271 -6.110 7.650 1.00 90.06 95 LEU A C 1
ATOM 739 O O . LEU A 1 95 ? -2.564 -6.835 8.601 1.00 90.06 95 LEU A O 1
ATOM 743 N N . PHE A 1 96 ? -2.239 -6.564 6.391 1.00 87.25 96 PHE A N 1
ATOM 744 C CA . PHE A 1 96 ? -2.593 -7.945 6.055 1.00 87.25 96 PHE A CA 1
ATOM 745 C C . PHE A 1 96 ? -1.620 -8.978 6.635 1.00 87.25 96 PHE A C 1
ATOM 747 O O . PHE A 1 96 ? -2.032 -10.107 6.875 1.00 87.25 96 PHE A O 1
ATOM 754 N N . HIS A 1 97 ? -0.358 -8.623 6.919 1.00 84.06 97 HIS A N 1
ATOM 755 C CA . HIS A 1 97 ? 0.615 -9.578 7.472 1.00 84.06 97 HIS A CA 1
ATOM 756 C C . HIS A 1 97 ? 0.204 -10.137 8.840 1.00 84.06 97 HIS A C 1
ATOM 758 O O . HIS A 1 97 ? 0.636 -11.225 9.209 1.00 84.06 97 HIS A O 1
ATOM 764 N N . LYS A 1 98 ? -0.620 -9.403 9.602 1.00 83.56 98 LYS A N 1
ATOM 765 C CA . LYS A 1 98 ? -1.128 -9.865 10.902 1.00 83.56 98 LYS A CA 1
ATOM 766 C C . LYS A 1 98 ? -2.370 -10.756 10.779 1.00 83.56 98 LYS A C 1
ATOM 768 O O . LYS A 1 98 ? -2.801 -11.312 11.785 1.00 83.56 98 LYS A O 1
ATOM 773 N N . ILE A 1 99 ? -2.946 -10.887 9.581 1.00 83.56 99 ILE A N 1
ATOM 774 C CA . ILE A 1 99 ? -4.140 -11.698 9.330 1.00 83.56 99 ILE A CA 1
ATOM 775 C C . ILE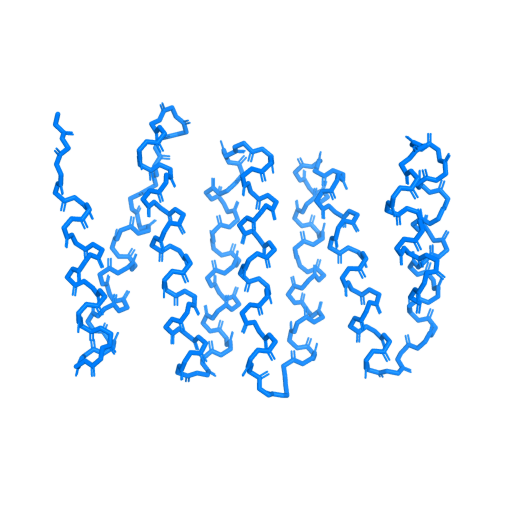 A 1 99 ? -3.704 -13.030 8.692 1.00 83.56 99 ILE A C 1
ATOM 777 O O . ILE A 1 99 ? -3.096 -13.019 7.614 1.00 83.56 99 ILE A O 1
ATOM 781 N N . PRO A 1 100 ? -3.998 -14.184 9.318 1.00 82.44 100 PRO A N 1
ATOM 782 C CA . PRO A 1 100 ? -3.609 -15.486 8.785 1.00 82.44 100 PRO A CA 1
ATOM 783 C C . PRO A 1 100 ? -4.340 -15.804 7.470 1.00 82.44 100 PRO A C 1
ATOM 785 O O . PRO A 1 100 ? -5.457 -15.347 7.246 1.00 82.44 100 PRO A O 1
ATOM 788 N N . ASN A 1 101 ? -3.725 -16.628 6.614 1.00 84.06 101 ASN A N 1
ATOM 789 C CA . ASN A 1 101 ? -4.307 -17.140 5.361 1.00 84.06 101 ASN A CA 1
ATOM 790 C C . ASN A 1 101 ? -4.735 -16.071 4.336 1.00 84.06 101 ASN A C 1
ATOM 792 O O . ASN A 1 101 ? -5.632 -16.302 3.531 1.00 84.06 101 ASN A O 1
ATOM 796 N N . THR A 1 102 ? -4.075 -14.912 4.321 1.00 88.62 102 THR A N 1
ATOM 797 C CA . THR A 1 102 ? -4.412 -13.814 3.399 1.00 88.62 102 THR A CA 1
ATOM 798 C C . THR A 1 102 ? -3.526 -13.735 2.157 1.00 88.62 102 THR A C 1
ATOM 800 O O . THR A 1 102 ? -3.697 -12.811 1.370 1.00 88.62 102 THR A O 1
ATOM 803 N N . THR A 1 103 ? -2.592 -14.668 1.939 1.00 88.69 103 THR A N 1
ATOM 804 C CA . THR A 1 103 ? -1.600 -14.595 0.846 1.00 88.69 103 THR A CA 1
ATOM 805 C C . THR A 1 103 ? -2.237 -14.384 -0.529 1.00 88.69 103 THR A C 1
ATOM 807 O O . THR A 1 103 ? -1.813 -13.501 -1.271 1.00 88.69 103 THR A O 1
ATOM 810 N N . ASP A 1 104 ? -3.289 -15.135 -0.860 1.00 90.38 104 ASP A N 1
ATOM 811 C CA . ASP A 1 104 ? -3.996 -14.999 -2.140 1.00 90.38 104 ASP A CA 1
ATOM 812 C C . ASP A 1 104 ? -4.690 -13.645 -2.287 1.00 90.38 104 ASP A C 1
ATOM 814 O O . ASP A 1 104 ? -4.577 -12.983 -3.324 1.00 90.38 104 ASP A O 1
ATOM 818 N N . THR A 1 105 ? -5.346 -13.186 -1.222 1.00 90.69 105 THR A N 1
ATOM 819 C CA . THR A 1 105 ? -5.974 -11.866 -1.187 1.00 90.69 105 THR A CA 1
ATOM 820 C C . THR A 1 105 ? -4.929 -10.761 -1.311 1.00 90.69 105 THR A C 1
ATOM 822 O O . THR A 1 105 ? -5.101 -9.844 -2.107 1.00 90.69 105 THR A O 1
ATOM 825 N N . GLN A 1 106 ? -3.796 -10.871 -0.613 1.00 91.19 106 GLN A N 1
ATOM 826 C CA . GLN A 1 106 ? -2.688 -9.924 -0.716 1.00 91.19 106 GLN A CA 1
ATOM 827 C C . GLN A 1 106 ? -2.123 -9.861 -2.136 1.00 91.19 106 GLN A C 1
ATOM 829 O O . GLN A 1 106 ? -1.862 -8.763 -2.627 1.00 91.19 106 GLN A O 1
ATOM 834 N N . ILE A 1 107 ? -1.972 -11.000 -2.819 1.00 93.25 107 ILE A N 1
ATOM 835 C CA . ILE A 1 107 ? -1.550 -11.046 -4.225 1.00 93.25 107 ILE A CA 1
ATOM 836 C C . ILE A 1 107 ? -2.559 -10.299 -5.104 1.00 93.25 107 ILE A C 1
ATOM 838 O O . ILE A 1 107 ? -2.160 -9.429 -5.879 1.00 93.25 107 ILE A O 1
ATOM 842 N N . SER A 1 108 ? -3.854 -10.592 -4.960 1.00 93.56 108 SER A N 1
ATOM 843 C CA . SER A 1 108 ? -4.923 -9.950 -5.737 1.00 93.56 108 SER A CA 1
ATOM 844 C C . SER A 1 108 ? -4.956 -8.429 -5.531 1.00 93.56 108 SER A C 1
ATOM 846 O O . SER A 1 108 ? -4.904 -7.653 -6.488 1.00 93.56 108 SER A O 1
ATOM 848 N N . VAL A 1 109 ? -4.930 -7.984 -4.272 1.00 93.62 109 VAL A N 1
ATOM 849 C CA . VAL A 1 109 ? -4.940 -6.560 -3.908 1.00 93.62 109 VAL A CA 1
ATOM 850 C C . VAL A 1 109 ? -3.684 -5.860 -4.413 1.00 93.62 109 VAL A C 1
ATOM 852 O O . VAL A 1 109 ? -3.775 -4.752 -4.937 1.00 93.62 109 VAL A O 1
ATOM 855 N N . THR A 1 110 ? -2.516 -6.498 -4.289 1.00 94.19 110 THR A N 1
ATOM 856 C CA . THR A 1 110 ? -1.245 -5.925 -4.750 1.00 94.19 110 THR A CA 1
ATOM 857 C C . THR A 1 110 ? -1.244 -5.763 -6.268 1.00 94.19 110 THR A C 1
ATOM 859 O O . THR A 1 110 ? -0.882 -4.692 -6.750 1.00 94.19 110 THR A O 1
ATOM 862 N N . LYS A 1 111 ? -1.733 -6.754 -7.026 1.00 94.56 111 LYS A N 1
ATOM 863 C CA . LYS A 1 111 ? -1.910 -6.644 -8.486 1.00 94.56 111 LYS A CA 1
ATOM 864 C C . LYS A 1 111 ? -2.845 -5.493 -8.860 1.00 94.56 111 LYS A C 1
ATOM 866 O O . LYS A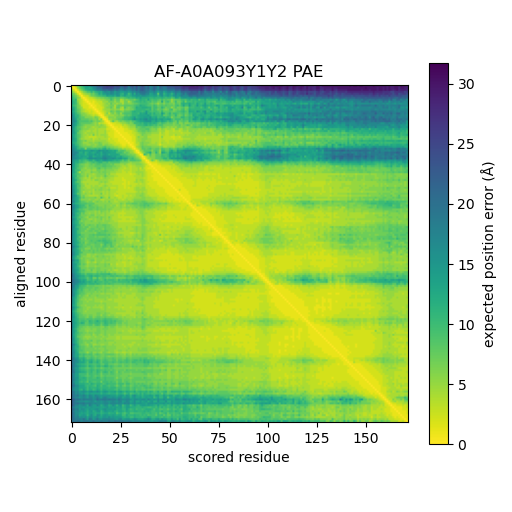 1 111 ? -2.482 -4.654 -9.678 1.00 94.56 111 LYS A O 1
ATOM 871 N N . SER A 1 112 ? -3.982 -5.373 -8.178 1.00 94.62 112 SER A N 1
ATOM 872 C CA . SER A 1 112 ? -4.907 -4.253 -8.379 1.00 94.62 112 SER A CA 1
ATOM 873 C C . SER A 1 112 ? -4.270 -2.888 -8.044 1.00 94.62 112 SER A C 1
ATOM 875 O O . SER A 1 112 ? -4.496 -1.897 -8.738 1.00 94.62 112 SER A O 1
ATOM 877 N N . CYS A 1 113 ? -3.423 -2.813 -7.010 1.00 93.38 113 CYS A N 1
ATOM 878 C CA . CYS A 1 113 ? -2.649 -1.606 -6.702 1.00 93.38 113 CYS A CA 1
ATOM 879 C C . CYS A 1 113 ? -1.603 -1.286 -7.788 1.00 93.38 113 CYS A C 1
ATOM 881 O O . CYS A 1 113 ? -1.374 -0.108 -8.061 1.00 93.38 113 CYS A O 1
ATOM 883 N N . ILE A 1 114 ? -0.968 -2.296 -8.396 1.00 94.12 114 ILE A N 1
ATOM 884 C CA . ILE A 1 114 ? 0.010 -2.132 -9.489 1.00 94.12 114 ILE A CA 1
ATOM 885 C C . ILE A 1 114 ? -0.669 -1.557 -10.734 1.00 94.12 114 ILE A C 1
ATOM 887 O O . ILE A 1 114 ? -0.137 -0.627 -11.344 1.00 94.12 114 ILE A O 1
ATOM 891 N N . GLU A 1 115 ? -1.852 -2.062 -11.087 1.00 94.81 115 GLU A N 1
ATOM 892 C CA . GLU A 1 115 ? -2.651 -1.547 -12.206 1.00 94.81 115 GLU A CA 1
ATOM 893 C C . GLU A 1 115 ? -2.987 -0.067 -12.007 1.00 94.81 115 GLU A C 1
ATOM 895 O O . GLU A 1 115 ? -2.715 0.757 -12.883 1.00 94.81 115 GLU A O 1
ATOM 900 N N . TRP A 1 116 ? -3.469 0.298 -10.816 1.00 93.88 116 TRP A N 1
ATOM 901 C CA . TRP A 1 116 ? -3.738 1.694 -10.472 1.00 93.88 116 TRP A CA 1
ATOM 902 C C . TRP A 1 116 ? -2.470 2.565 -10.465 1.00 93.88 116 TRP A C 1
ATOM 904 O O . TRP A 1 116 ? -2.455 3.667 -11.012 1.00 93.88 116 TRP A O 1
ATOM 914 N N . ALA A 1 117 ? -1.360 2.087 -9.895 1.00 92.88 117 ALA A N 1
ATOM 915 C CA . ALA A 1 117 ? -0.098 2.827 -9.920 1.00 92.88 117 ALA A CA 1
ATOM 916 C C . ALA A 1 117 ? 0.405 3.050 -11.358 1.00 92.88 117 ALA A C 1
ATOM 918 O O . ALA A 1 117 ? 1.015 4.082 -11.652 1.00 92.88 117 ALA A O 1
ATOM 919 N N . THR A 1 118 ? 0.120 2.107 -12.259 1.00 92.94 118 THR A N 1
ATOM 920 C CA . THR A 1 118 ? 0.438 2.205 -13.686 1.00 92.94 118 THR A CA 1
ATOM 921 C C . THR A 1 118 ? -0.452 3.233 -14.386 1.00 92.94 118 THR A C 1
ATOM 923 O O . THR A 1 118 ? 0.082 4.085 -15.101 1.00 92.94 118 THR A O 1
ATOM 926 N N . SER A 1 119 ? -1.769 3.233 -14.140 1.00 92.62 119 SER A N 1
ATOM 927 C CA . SER A 1 119 ? -2.691 4.226 -14.720 1.00 92.62 119 SER A CA 1
ATOM 928 C C . SER A 1 119 ? -2.368 5.653 -14.267 1.00 92.62 119 SER A C 1
ATOM 930 O O . SER A 1 119 ? -2.376 6.578 -15.075 1.00 92.62 119 SER A O 1
ATOM 932 N N . GLU A 1 120 ? -1.977 5.822 -13.003 1.00 89.38 120 GLU A N 1
ATOM 933 C CA . GLU A 1 120 ? -1.580 7.105 -12.406 1.00 89.38 120 GLU A CA 1
ATOM 934 C C . GLU A 1 120 ? -0.136 7.534 -12.740 1.00 89.38 120 GLU A C 1
ATOM 936 O O . GLU A 1 120 ? 0.351 8.557 -12.249 1.00 89.38 120 GLU A O 1
ATOM 941 N N . ARG A 1 121 ? 0.596 6.750 -13.548 1.00 89.94 121 ARG A N 1
ATOM 942 C CA . ARG A 1 121 ? 2.010 6.992 -13.906 1.00 89.94 121 ARG A CA 1
ATOM 943 C C . ARG A 1 121 ? 2.921 7.175 -12.678 1.00 89.94 121 ARG A C 1
ATOM 945 O O . ARG A 1 121 ? 3.799 8.045 -12.641 1.00 89.94 121 ARG A O 1
ATOM 952 N N . ARG A 1 122 ? 2.726 6.346 -11.649 1.00 88.06 122 ARG A N 1
ATOM 953 C CA . ARG A 1 122 ? 3.487 6.337 -10.385 1.00 88.06 122 ARG A CA 1
ATOM 954 C C . ARG A 1 122 ? 4.529 5.212 -10.389 1.00 88.06 122 ARG A C 1
ATOM 956 O O . ARG A 1 122 ? 4.402 4.246 -9.644 1.00 88.06 122 ARG A O 1
ATOM 963 N N . SER A 1 123 ? 5.575 5.356 -11.207 1.00 88.56 123 SER A N 1
ATOM 964 C CA . SER A 1 123 ? 6.611 4.326 -11.428 1.00 88.56 123 SER A CA 1
ATOM 965 C C . SER A 1 123 ? 7.257 3.792 -10.145 1.00 88.56 123 SER A C 1
ATOM 967 O O . SER A 1 123 ? 7.310 2.583 -9.961 1.00 88.56 123 SER A O 1
ATOM 969 N N . PHE A 1 124 ? 7.674 4.666 -9.224 1.00 87.19 124 PHE A N 1
ATOM 970 C CA . PHE A 1 124 ? 8.282 4.242 -7.954 1.00 87.19 124 PHE A CA 1
ATOM 971 C C . PHE A 1 124 ? 7.326 3.424 -7.077 1.00 87.19 124 PHE A C 1
ATOM 973 O O . PHE A 1 124 ? 7.728 2.443 -6.459 1.00 87.19 124 PHE A O 1
ATOM 980 N N . LEU A 1 125 ? 6.046 3.812 -7.033 1.00 90.06 125 LEU A N 1
ATOM 981 C CA . LEU A 1 125 ? 5.035 3.058 -6.294 1.00 90.06 125 LEU A CA 1
ATOM 982 C C . LEU A 1 125 ? 4.804 1.695 -6.948 1.00 90.06 125 LEU A C 1
ATOM 984 O O . LEU A 1 125 ? 4.762 0.692 -6.244 1.00 90.06 125 LEU A O 1
ATOM 988 N N . ARG A 1 126 ? 4.703 1.659 -8.282 1.00 93.31 126 ARG A N 1
ATOM 989 C CA . ARG A 1 126 ? 4.579 0.418 -9.051 1.00 93.31 126 ARG A CA 1
ATOM 990 C C . ARG A 1 126 ? 5.724 -0.541 -8.724 1.00 93.31 126 ARG A C 1
ATOM 992 O O . ARG A 1 126 ? 5.451 -1.654 -8.303 1.00 93.31 126 ARG A O 1
ATOM 999 N N . GLN A 1 127 ? 6.970 -0.078 -8.807 1.00 90.25 127 GLN A N 1
ATOM 1000 C CA . GLN A 1 127 ? 8.154 -0.888 -8.507 1.00 90.25 127 GLN A CA 1
ATOM 1001 C C . GLN A 1 127 ? 8.145 -1.408 -7.066 1.00 90.25 127 GLN A C 1
ATOM 1003 O O . GLN A 1 127 ? 8.401 -2.584 -6.837 1.00 90.25 127 GLN A O 1
ATOM 1008 N N . ASN A 1 128 ? 7.772 -0.576 -6.087 1.00 90.31 128 ASN A N 1
ATOM 1009 C CA . ASN A 1 128 ? 7.667 -1.019 -4.693 1.00 90.31 128 ASN A CA 1
ATOM 1010 C C . ASN A 1 128 ? 6.608 -2.120 -4.504 1.00 90.31 128 ASN A C 1
ATOM 1012 O O . ASN A 1 128 ? 6.825 -3.077 -3.760 1.00 90.31 128 ASN A O 1
ATOM 1016 N N . LEU A 1 129 ? 5.468 -1.990 -5.188 1.00 93.62 129 LEU A N 1
ATOM 1017 C CA . LEU A 1 129 ? 4.397 -2.984 -5.170 1.00 93.62 129 LEU A CA 1
ATOM 1018 C C . LEU A 1 129 ? 4.791 -4.267 -5.912 1.00 93.62 129 LEU A C 1
ATOM 1020 O O . LEU A 1 129 ? 4.449 -5.352 -5.455 1.00 93.62 129 LEU A O 1
ATOM 1024 N N . GLU A 1 130 ? 5.530 -4.162 -7.015 1.00 93.00 130 GLU A N 1
ATOM 1025 C CA . GLU A 1 130 ? 6.072 -5.304 -7.755 1.00 93.00 130 GLU A CA 1
ATOM 1026 C C . GLU A 1 130 ? 7.095 -6.072 -6.903 1.00 93.00 130 GLU A C 1
ATOM 1028 O O . GLU A 1 130 ? 6.980 -7.288 -6.782 1.00 93.00 130 GLU A O 1
ATOM 1033 N N . THR A 1 131 ? 8.015 -5.391 -6.209 1.00 91.81 131 THR A N 1
ATOM 1034 C CA . THR A 1 131 ? 8.936 -6.029 -5.247 1.00 91.81 131 THR A CA 1
ATOM 1035 C C . THR A 1 131 ? 8.175 -6.752 -4.134 1.00 91.81 131 THR A C 1
ATOM 1037 O O . THR A 1 131 ? 8.503 -7.883 -3.777 1.00 91.81 131 THR A O 1
ATOM 1040 N N . ARG A 1 132 ? 7.102 -6.144 -3.607 1.00 91.75 132 ARG A N 1
ATOM 1041 C CA . ARG A 1 132 ? 6.226 -6.816 -2.636 1.00 91.75 132 ARG A CA 1
ATOM 1042 C C . ARG A 1 132 ? 5.550 -8.051 -3.243 1.00 91.75 132 ARG A C 1
ATOM 1044 O O . ARG A 1 132 ? 5.466 -9.085 -2.585 1.00 91.75 132 ARG A O 1
ATOM 1051 N N . LEU A 1 133 ? 5.066 -7.956 -4.479 1.00 93.69 133 LEU A N 1
ATOM 1052 C CA . LEU A 1 133 ? 4.410 -9.058 -5.178 1.00 93.69 133 LEU A CA 1
ATOM 1053 C C . LEU A 1 133 ? 5.364 -10.242 -5.400 1.00 93.69 133 LEU A C 1
ATOM 1055 O O . LEU A 1 133 ? 4.940 -11.384 -5.240 1.00 93.69 133 LEU A O 1
ATOM 1059 N N . VAL A 1 134 ? 6.646 -9.985 -5.685 1.00 93.38 134 VAL A N 1
ATOM 1060 C CA . VAL A 1 134 ? 7.691 -11.025 -5.723 1.00 93.38 134 VAL A CA 1
ATOM 1061 C C . VAL A 1 134 ? 7.749 -11.774 -4.393 1.00 93.38 134 VAL A C 1
ATOM 1063 O O . VAL A 1 134 ? 7.624 -12.997 -4.383 1.00 93.38 134 VAL A O 1
ATOM 1066 N N . ALA A 1 135 ? 7.868 -11.060 -3.268 1.00 91.62 135 ALA A N 1
ATOM 1067 C CA . ALA A 1 135 ? 7.937 -11.685 -1.945 1.00 91.62 135 ALA A CA 1
ATOM 1068 C C . ALA A 1 135 ? 6.695 -12.547 -1.638 1.00 91.62 135 ALA A C 1
ATOM 1070 O O . ALA A 1 135 ? 6.813 -13.643 -1.089 1.00 91.62 135 ALA A O 1
ATOM 1071 N N . LEU A 1 136 ? 5.504 -12.100 -2.056 1.00 91.81 136 LEU A N 1
ATOM 1072 C CA . LEU A 1 136 ? 4.265 -12.873 -1.925 1.00 91.81 136 LEU A CA 1
ATOM 1073 C C . LEU A 1 136 ? 4.254 -14.128 -2.812 1.00 91.81 136 LEU A C 1
ATOM 1075 O O . LEU A 1 136 ? 3.830 -15.192 -2.360 1.00 91.81 136 LEU A O 1
ATOM 1079 N N . HIS A 1 137 ? 4.740 -14.036 -4.053 1.00 92.81 137 HIS A N 1
ATOM 1080 C CA . HIS A 1 137 ? 4.884 -15.199 -4.930 1.00 92.81 137 HIS A CA 1
ATOM 1081 C C . HIS A 1 137 ? 5.883 -16.216 -4.373 1.00 92.81 137 HIS A C 1
ATOM 1083 O O . HIS A 1 137 ? 5.598 -17.412 -4.408 1.00 92.81 137 HIS A O 1
ATOM 1089 N N . MET A 1 138 ? 6.998 -15.759 -3.796 1.00 90.31 138 MET A N 1
ATOM 1090 C CA . MET A 1 138 ? 7.972 -16.621 -3.118 1.00 90.31 138 MET A CA 1
ATOM 1091 C C . MET A 1 138 ? 7.349 -17.337 -1.914 1.00 90.31 138 MET A C 1
ATOM 1093 O O . MET A 1 138 ? 7.497 -18.552 -1.783 1.00 90.31 138 MET A O 1
ATOM 1097 N N . ALA A 1 139 ? 6.577 -16.623 -1.086 1.00 89.44 139 ALA A N 1
ATOM 1098 C CA . ALA A 1 139 ? 5.855 -17.212 0.044 1.00 89.44 139 ALA A CA 1
ATOM 1099 C C . ALA A 1 139 ? 4.813 -18.261 -0.394 1.00 89.44 139 ALA A C 1
ATOM 1101 O O . ALA A 1 139 ? 4.613 -19.259 0.294 1.00 89.44 139 ALA A O 1
ATOM 1102 N N . LYS A 1 140 ? 4.185 -18.069 -1.562 1.00 91.31 140 LYS A N 1
ATOM 1103 C CA . LYS A 1 140 ? 3.258 -19.031 -2.184 1.00 91.31 140 LYS A CA 1
ATOM 1104 C C . LYS A 1 140 ? 3.970 -20.106 -3.029 1.00 91.31 140 LYS A C 1
ATOM 1106 O O . LYS A 1 140 ? 3.312 -20.853 -3.748 1.00 91.31 140 LYS A O 1
ATOM 1111 N N . GLN A 1 141 ? 5.304 -20.165 -3.014 1.00 91.31 141 GLN A N 1
ATOM 1112 C CA . GLN A 1 141 ? 6.112 -21.088 -3.828 1.00 91.31 141 GLN A CA 1
ATOM 1113 C C . GLN A 1 141 ? 5.849 -20.989 -5.347 1.00 91.31 141 GLN A C 1
ATOM 1115 O O . GLN A 1 141 ? 6.123 -21.908 -6.115 1.00 91.31 141 GLN A O 1
ATOM 1120 N N . SER A 1 142 ? 5.329 -19.851 -5.809 1.00 91.88 142 SER A N 1
ATOM 1121 C CA . SER A 1 142 ? 5.078 -19.552 -7.223 1.00 91.88 142 SER A CA 1
ATOM 1122 C C . SER A 1 142 ? 6.347 -18.984 -7.870 1.00 91.88 142 SER A C 1
ATOM 1124 O O . SER A 1 142 ? 6.381 -17.841 -8.325 1.00 91.88 142 SER A O 1
ATOM 1126 N N . TYR A 1 143 ? 7.422 -19.777 -7.872 1.00 91.62 143 TYR A N 1
ATOM 1127 C CA . TYR A 1 143 ? 8.773 -19.320 -8.224 1.00 91.62 143 TYR A CA 1
ATOM 1128 C C . TYR A 1 143 ? 8.900 -18.801 -9.660 1.00 91.62 143 TYR A C 1
ATOM 1130 O O . TYR A 1 143 ? 9.662 -17.874 -9.916 1.00 91.62 143 TYR A O 1
ATOM 1138 N N . TYR A 1 144 ? 8.143 -19.367 -10.600 1.00 93.31 144 TYR A N 1
ATOM 1139 C CA . TYR A 1 144 ? 8.177 -18.933 -11.997 1.00 93.31 144 TYR A CA 1
ATOM 1140 C C . TYR A 1 144 ? 7.653 -17.498 -12.172 1.00 93.31 144 TYR A C 1
ATOM 1142 O O . TYR A 1 144 ? 8.284 -16.677 -12.846 1.00 93.31 144 TYR A O 1
ATOM 1150 N N . ASP A 1 145 ? 6.537 -17.176 -11.514 1.00 90.88 145 ASP A N 1
ATOM 1151 C CA . ASP A 1 145 ? 5.955 -15.831 -11.529 1.00 90.88 145 ASP A CA 1
ATOM 1152 C C . ASP A 1 145 ? 6.893 -14.828 -10.843 1.00 90.88 145 ASP A C 1
ATOM 1154 O O . ASP A 1 145 ? 7.140 -13.743 -11.375 1.00 90.88 145 ASP A O 1
ATOM 1158 N N . ALA A 1 146 ? 7.482 -15.223 -9.706 1.00 91.75 146 ALA A N 1
ATOM 1159 C CA . ALA A 1 146 ? 8.472 -14.420 -8.991 1.00 91.75 146 ALA A CA 1
ATOM 1160 C C . ALA A 1 146 ? 9.691 -14.104 -9.875 1.00 91.75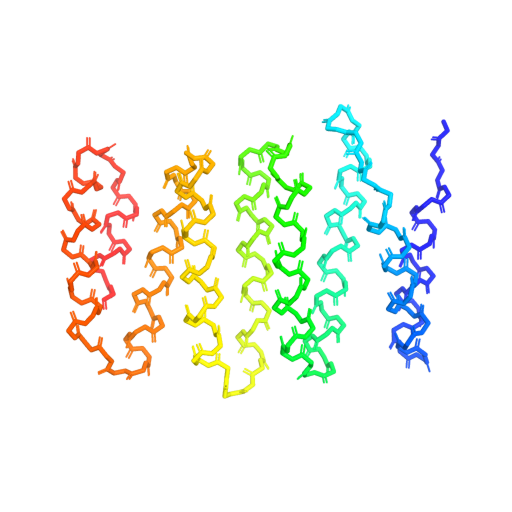 146 ALA A C 1
ATOM 1162 O O . ALA A 1 146 ? 10.028 -12.936 -10.060 1.00 91.75 146 ALA A O 1
ATOM 1163 N N . LEU A 1 147 ? 10.308 -15.118 -10.493 1.00 91.94 147 LEU A N 1
ATOM 1164 C CA . LEU A 1 147 ? 11.474 -14.956 -11.370 1.00 91.94 147 LEU A CA 1
ATOM 1165 C C . LEU A 1 147 ? 11.174 -14.084 -12.591 1.00 91.94 147 LEU A C 1
ATOM 1167 O O . LEU A 1 147 ? 12.010 -13.274 -12.999 1.00 91.94 147 LEU A O 1
ATOM 1171 N N . THR A 1 148 ? 9.991 -14.233 -13.185 1.00 93.50 148 THR A N 1
ATOM 1172 C CA . THR A 1 148 ? 9.572 -13.411 -14.327 1.00 93.50 148 THR A CA 1
ATOM 1173 C C . THR A 1 148 ? 9.512 -11.936 -13.931 1.00 93.50 148 THR A C 1
ATOM 1175 O O . THR A 1 148 ? 10.055 -11.078 -14.634 1.00 93.50 148 THR A O 1
ATOM 1178 N N . LEU A 1 149 ? 8.920 -11.644 -12.771 1.00 92.19 149 LEU A N 1
ATOM 1179 C CA . LEU A 1 149 ? 8.788 -10.285 -12.258 1.00 92.19 149 LEU A CA 1
ATOM 1180 C C . LEU A 1 149 ? 10.140 -9.688 -11.830 1.00 92.19 149 LEU A C 1
ATOM 1182 O O . LEU A 1 149 ? 10.449 -8.559 -12.215 1.00 92.19 149 LEU A O 1
ATOM 1186 N N . ILE A 1 150 ? 10.987 -10.461 -11.137 1.00 91.56 150 ILE A N 1
ATOM 1187 C CA . ILE A 1 150 ? 12.360 -10.070 -10.766 1.00 91.56 150 ILE A CA 1
ATOM 1188 C C . ILE A 1 150 ? 13.157 -9.672 -12.011 1.00 91.56 150 ILE A C 1
ATOM 1190 O O . ILE A 1 150 ? 13.759 -8.601 -12.052 1.00 91.56 150 ILE A O 1
ATOM 1194 N N . ASN A 1 151 ? 13.141 -10.496 -13.061 1.00 91.25 151 ASN A N 1
ATOM 1195 C CA . ASN A 1 151 ? 13.902 -10.219 -14.280 1.00 91.25 151 ASN A CA 1
ATOM 1196 C C . ASN A 1 151 ? 13.456 -8.931 -14.984 1.00 91.25 151 ASN A C 1
ATOM 1198 O O . ASN A 1 151 ? 14.294 -8.232 -15.561 1.00 91.25 151 ASN A O 1
ATOM 1202 N N . SER A 1 152 ? 12.160 -8.615 -14.940 1.00 90.44 152 SER A N 1
ATOM 1203 C CA . SER A 1 152 ? 11.634 -7.344 -15.443 1.00 90.44 152 SER A CA 1
ATOM 1204 C C . SER A 1 152 ? 12.147 -6.169 -14.601 1.00 90.44 152 SER A C 1
ATOM 1206 O O . SER A 1 152 ? 12.765 -5.246 -15.139 1.00 90.44 152 SER A O 1
ATOM 1208 N N . LEU A 1 153 ? 11.997 -6.253 -13.274 1.00 88.88 153 LEU A N 1
ATOM 1209 C CA . LEU A 1 153 ? 12.439 -5.225 -12.327 1.00 88.88 153 LEU A CA 1
ATOM 1210 C C . LEU A 1 153 ? 13.942 -4.944 -12.421 1.00 88.88 153 LEU A C 1
ATOM 1212 O O . LEU A 1 153 ? 14.346 -3.786 -12.484 1.00 88.88 153 LEU A O 1
ATOM 1216 N N . LEU A 1 154 ? 14.786 -5.977 -12.504 1.00 87.81 154 LEU A N 1
ATOM 1217 C CA . LEU A 1 154 ? 16.239 -5.814 -12.605 1.00 87.81 154 LEU A CA 1
ATOM 1218 C C . LEU A 1 154 ? 16.657 -5.023 -13.851 1.00 87.81 154 LEU A C 1
ATOM 1220 O O . LEU A 1 154 ? 17.618 -4.256 -13.792 1.00 87.81 154 LEU A O 1
ATOM 1224 N N . ARG A 1 155 ? 15.964 -5.191 -14.986 1.00 87.62 155 ARG A N 1
ATOM 1225 C CA . ARG A 1 155 ? 16.255 -4.417 -16.206 1.00 87.62 155 ARG A CA 1
ATOM 1226 C C . ARG A 1 155 ? 15.891 -2.947 -16.031 1.00 87.62 155 ARG A C 1
ATOM 1228 O O . ARG A 1 155 ? 16.646 -2.083 -16.473 1.00 87.62 155 ARG A O 1
ATOM 1235 N N . GLU A 1 156 ? 14.763 -2.665 -15.386 1.00 85.88 156 GLU A N 1
ATOM 1236 C CA . GLU A 1 156 ? 14.326 -1.296 -15.117 1.00 85.88 156 GLU A CA 1
ATOM 1237 C C . GLU A 1 156 ? 15.226 -0.591 -14.096 1.00 85.88 156 GLU A C 1
ATOM 1239 O O . GLU A 1 156 ? 15.699 0.515 -14.350 1.00 85.88 156 GLU A O 1
ATOM 1244 N N . LEU A 1 157 ? 15.507 -1.239 -12.963 1.00 82.81 157 LEU A N 1
ATOM 1245 C CA . LEU A 1 157 ? 16.285 -0.664 -11.864 1.00 82.81 157 LEU A CA 1
ATOM 1246 C C . LEU A 1 157 ? 17.739 -0.396 -12.266 1.00 82.81 157 LEU A C 1
ATOM 1248 O O . LEU A 1 157 ? 18.280 0.654 -11.928 1.00 82.81 157 LEU A O 1
ATOM 1252 N N . LYS A 1 158 ? 18.350 -1.272 -13.080 1.00 83.94 158 LYS A N 1
ATOM 1253 C CA . LYS A 1 158 ? 19.684 -1.027 -13.661 1.00 83.94 158 LYS A CA 1
ATOM 1254 C C . LYS A 1 158 ? 19.742 0.245 -14.506 1.00 83.94 158 LYS A C 1
ATOM 1256 O O . LYS A 1 158 ? 20.786 0.883 -14.564 1.00 83.94 158 LYS A O 1
ATOM 1261 N N . ARG A 1 159 ? 18.643 0.618 -15.167 1.00 84.50 159 ARG A N 1
ATOM 1262 C CA . ARG A 1 159 ? 18.568 1.849 -15.966 1.00 84.50 159 ARG A CA 1
ATOM 1263 C C . ARG A 1 159 ? 18.420 3.101 -15.095 1.00 84.50 159 ARG A C 1
ATOM 1265 O O . ARG A 1 159 ? 18.799 4.180 -15.538 1.00 84.50 159 ARG A O 1
ATOM 1272 N N . LEU A 1 160 ? 17.851 2.963 -13.899 1.00 79.12 160 LEU A N 1
ATOM 1273 C CA . LEU A 1 160 ? 17.592 4.063 -12.964 1.00 79.12 160 LEU A CA 1
ATOM 1274 C C . LEU A 1 160 ? 18.753 4.326 -11.985 1.00 79.12 160 LEU A C 1
ATOM 1276 O O . LEU A 1 160 ? 18.732 5.352 -11.316 1.00 79.12 160 LEU A O 1
ATOM 1280 N N . ASP A 1 161 ? 19.742 3.427 -11.912 1.00 77.88 161 ASP A N 1
ATOM 1281 C CA . ASP A 1 161 ? 20.874 3.450 -10.961 1.00 77.88 161 ASP A CA 1
ATOM 1282 C C . ASP A 1 161 ? 20.445 3.512 -9.476 1.00 77.88 161 ASP A C 1
ATOM 1284 O O . ASP A 1 161 ? 21.170 3.994 -8.604 1.00 77.88 161 ASP A O 1
ATOM 1288 N N . ASP A 1 162 ? 19.255 2.983 -9.164 1.00 77.38 162 ASP A N 1
ATOM 1289 C CA . ASP A 1 162 ? 18.771 2.839 -7.788 1.00 77.38 162 ASP A CA 1
ATOM 1290 C C . ASP A 1 162 ? 19.385 1.588 -7.140 1.00 77.38 162 ASP A C 1
ATOM 1292 O O . ASP A 1 162 ? 18.818 0.491 -7.144 1.00 77.38 162 ASP A O 1
ATOM 1296 N N . LYS A 1 163 ? 20.607 1.751 -6.621 1.00 80.75 163 LYS A N 1
ATOM 1297 C CA . LYS A 1 163 ? 21.422 0.654 -6.075 1.00 80.75 163 LYS A CA 1
ATOM 1298 C C . LYS A 1 163 ? 20.791 -0.032 -4.865 1.00 80.75 163 LYS A C 1
ATOM 1300 O O . LYS A 1 163 ? 21.011 -1.225 -4.685 1.00 80.75 163 LYS A O 1
ATOM 1305 N N . LEU A 1 164 ? 20.030 0.694 -4.045 1.00 80.62 164 LEU A N 1
ATOM 1306 C CA . LEU A 1 164 ? 19.421 0.129 -2.837 1.00 80.62 164 LEU A CA 1
ATOM 1307 C C . LEU A 1 164 ? 18.302 -0.843 -3.205 1.00 80.62 164 LEU A C 1
ATOM 1309 O O . LEU A 1 164 ? 18.342 -2.003 -2.800 1.00 80.62 164 LEU A O 1
ATOM 1313 N N . VAL A 1 165 ? 17.358 -0.405 -4.041 1.00 76.62 165 VAL A N 1
ATOM 1314 C CA . VAL A 1 165 ? 16.241 -1.258 -4.476 1.00 76.62 165 VAL A CA 1
ATOM 1315 C C . VAL A 1 165 ? 16.743 -2.411 -5.347 1.00 76.62 165 VAL A C 1
ATOM 1317 O O . VAL A 1 165 ? 16.215 -3.519 -5.275 1.00 76.62 165 VAL A O 1
ATOM 1320 N N . LEU A 1 166 ? 17.799 -2.192 -6.138 1.00 81.00 166 LEU A N 1
ATOM 1321 C CA . LEU A 1 166 ? 18.422 -3.252 -6.928 1.00 81.00 166 LEU A CA 1
ATOM 1322 C C . LEU A 1 166 ? 18.958 -4.393 -6.049 1.00 81.00 166 LEU A C 1
ATOM 1324 O O . LEU A 1 166 ? 18.740 -5.557 -6.381 1.00 81.00 166 LEU A O 1
ATOM 1328 N N . VAL A 1 167 ? 19.631 -4.068 -4.940 1.00 85.06 167 VAL A N 1
ATOM 1329 C CA . VAL A 1 167 ? 20.125 -5.071 -3.984 1.00 85.06 167 VAL A CA 1
ATOM 1330 C C . VAL A 1 167 ? 18.959 -5.793 -3.316 1.00 85.06 167 VAL A C 1
ATOM 1332 O O . VAL A 1 167 ? 18.978 -7.017 -3.252 1.00 85.06 167 VAL A O 1
ATOM 1335 N N . GLU A 1 168 ? 17.922 -5.073 -2.880 1.00 82.38 168 GLU A N 1
ATOM 1336 C CA . GLU A 1 168 ? 16.734 -5.699 -2.281 1.00 82.38 168 GLU A CA 1
ATOM 1337 C C . GLU A 1 168 ? 16.083 -6.718 -3.224 1.00 82.38 168 GLU A C 1
ATOM 1339 O O . GLU A 1 168 ? 15.792 -7.834 -2.806 1.00 82.38 168 GLU A O 1
ATOM 1344 N N . VAL A 1 169 ? 15.907 -6.375 -4.505 1.00 82.56 169 VAL A N 1
ATOM 1345 C CA . VAL A 1 169 ? 15.314 -7.283 -5.502 1.00 82.56 169 VAL A CA 1
ATOM 1346 C C . VAL A 1 169 ? 16.210 -8.490 -5.799 1.00 82.56 169 VAL A C 1
ATOM 1348 O O . VAL A 1 169 ? 15.692 -9.554 -6.112 1.00 82.56 169 VAL A O 1
ATOM 1351 N N . GLN A 1 170 ? 17.536 -8.358 -5.703 1.00 82.88 170 GLN A N 1
ATOM 1352 C CA . GLN A 1 170 ? 18.469 -9.481 -5.893 1.00 82.88 170 GLN A CA 1
ATOM 1353 C C . GLN A 1 170 ? 18.518 -10.455 -4.711 1.00 82.88 170 GLN A C 1
ATOM 1355 O O . GLN A 1 170 ? 18.990 -11.577 -4.885 1.00 82.88 170 GLN A O 1
ATOM 1360 N N . LEU A 1 171 ? 18.097 -10.021 -3.521 1.00 85.19 171 LEU A N 1
ATOM 1361 C CA . LEU A 1 171 ? 18.078 -10.842 -2.307 1.00 85.19 171 LEU A CA 1
ATOM 1362 C C . LEU A 1 171 ? 16.777 -11.646 -2.136 1.00 85.19 171 LEU A C 1
ATOM 1364 O O . LEU A 1 171 ? 16.719 -12.488 -1.238 1.00 85.19 171 LEU A O 1
ATOM 1368 N N . LEU A 1 172 ? 15.753 -11.367 -2.951 1.00 76.38 172 LEU A N 1
ATOM 1369 C CA . LEU A 1 172 ? 14.477 -12.091 -3.004 1.00 76.38 172 LEU A CA 1
ATOM 1370 C C . LEU A 1 172 ? 14.566 -13.317 -3.915 1.00 76.38 172 LEU A C 1
ATOM 1372 O O . LEU A 1 172 ? 13.968 -14.343 -3.525 1.00 76.38 172 LEU A O 1
#

pLDDT: mean 84.79, std 9.13, range [35.66, 94.81]

Secondary structure (DSSP, 8-state):
---HHHHHHHHHHHHTTT-HHHHHHHHHHHHHS---TT-HHHHHHHHHHHHHHHHHHHHTT-HHHHHHHHHHHHHHHTTS-HHHHHHHHHHHHHGGGGSTT-HHHHHHHHHHHHHHHHHTT-HHHHHHHHHHHHHHHHHTT-HHHHHHHHHHHHHHHHHHT-HHHHHHHHT-

Radius of gyration: 17.52 Å; Cα contacts (8 Å, |Δi|>4): 140; chains: 1; bounding box: 41×48×40 Å